Protein AF-A0A450T1C6-F1 (afdb_monomer_lite)

pLDDT: mean 85.83, std 16.99, range [38.97, 98.25]

Secondary structure (DSSP, 8-state):
--------------------S-HHHHGGGSPTT-BS-----PPPTTT---S-TT-TT--SSHHHHHHHHHHHHHHHHHHBPPTT----

Radius of gyration: 19.85 Å; chains: 1; bounding box: 26×38×66 Å

Organism: NCBI:txid2126340

InterPro domains:
  IPR002941 DNA methylase N-4/N-6 [PF01555] (35-84)
  IPR017985 DNA methylase, N-4 cytosine-specific, conserved site [PS00093] (39-44)
  IPR029063 S-adenosyl-L-methionine-dependent methyltransferase superfamily [G3DSA:3.40.50.150] (16-85)
  IPR029063 S-adenosyl-L-methionine-dependent methyltransferase superfamily [SSF53335] (13-84)

Foldseek 3Di:
DDDPDDDDPDPPDPDDDDDDDDLLVGLVVAAFQADADDDDDADDAPPDDPVDPPHQNPDPDPVVSVVVVVSSVVSVNRRHHDPPPPPD

Structure (mmCIF, N/CA/C/O backbone):
data_AF-A0A450T1C6-F1
#
_entry.id   AF-A0A450T1C6-F1
#
loop_
_atom_site.group_PDB
_atom_site.id
_atom_site.type_symbol
_atom_site.label_atom_id
_atom_site.label_alt_id
_atom_site.label_comp_id
_atom_site.label_asym_id
_atom_site.label_entity_id
_atom_site.label_seq_id
_atom_site.pdbx_PDB_ins_code
_atom_site.Cartn_x
_atom_site.Cartn_y
_atom_site.Cartn_z
_atom_site.occupancy
_atom_site.B_iso_or_equiv
_atom_site.auth_seq_id
_atom_site.auth_comp_id
_atom_site.auth_asym_id
_atom_site.auth_atom_id
_atom_site.pdbx_PDB_model_num
ATOM 1 N N . MET A 1 1 ? -10.142 -31.498 49.262 1.00 46.19 1 MET A N 1
ATOM 2 C CA . MET A 1 1 ? -9.968 -30.158 48.662 1.00 46.19 1 MET A CA 1
ATOM 3 C C . MET A 1 1 ? -8.997 -30.260 47.484 1.00 46.19 1 MET A C 1
ATOM 5 O O . MET A 1 1 ? -7.804 -30.377 47.714 1.00 46.19 1 MET A O 1
ATOM 9 N N . LYS A 1 2 ? -9.499 -30.301 46.242 1.00 38.97 2 LYS A N 1
ATOM 10 C CA . LYS A 1 2 ? -8.724 -30.127 44.997 1.00 38.97 2 LYS A CA 1
ATOM 11 C C . LYS A 1 2 ? -9.631 -29.345 44.043 1.00 38.97 2 LYS A C 1
ATOM 13 O O . LYS A 1 2 ? -10.643 -29.879 43.608 1.00 38.97 2 LYS A O 1
ATOM 18 N N . ARG A 1 3 ? -9.356 -28.053 43.843 1.00 44.31 3 ARG A N 1
ATOM 19 C CA . ARG A 1 3 ? -10.086 -27.227 42.872 1.00 44.31 3 ARG A CA 1
ATOM 20 C C . ARG A 1 3 ? -9.462 -27.503 41.513 1.00 44.31 3 ARG A C 1
ATOM 22 O O . ARG A 1 3 ? -8.342 -27.076 41.260 1.00 44.31 3 ARG A O 1
ATOM 29 N N . THR A 1 4 ? -10.163 -28.264 40.689 1.00 46.12 4 THR A N 1
ATOM 30 C CA . THR A 1 4 ? -9.815 -28.450 39.283 1.00 46.12 4 THR A CA 1
ATOM 31 C C . THR A 1 4 ? -10.293 -27.210 38.537 1.00 46.12 4 THR A C 1
ATOM 33 O O . THR A 1 4 ? -11.472 -27.087 38.228 1.00 46.12 4 THR A O 1
ATOM 36 N N . THR A 1 5 ? -9.405 -26.246 38.317 1.00 51.41 5 THR A N 1
ATOM 37 C CA . THR A 1 5 ? -9.650 -25.132 37.394 1.00 51.41 5 THR A CA 1
ATOM 38 C C . THR A 1 5 ? -9.510 -25.650 35.969 1.00 51.41 5 THR A C 1
ATOM 40 O O . THR A 1 5 ? -8.400 -25.877 35.494 1.00 51.41 5 THR A O 1
ATOM 43 N N . SER A 1 6 ? -10.638 -25.871 35.300 1.00 54.09 6 SER A N 1
ATOM 44 C CA . SER A 1 6 ? -10.702 -26.023 33.849 1.00 54.09 6 SER A CA 1
ATOM 45 C C . SER A 1 6 ? -10.401 -24.671 33.202 1.00 54.09 6 SER A C 1
ATOM 47 O O . SER A 1 6 ? -11.147 -23.715 33.404 1.00 54.09 6 SER A O 1
ATOM 49 N N . PHE A 1 7 ? -9.303 -24.580 32.453 1.00 59.53 7 PHE A N 1
ATOM 50 C CA . PHE A 1 7 ? -9.058 -23.459 31.549 1.00 59.53 7 PHE A CA 1
ATOM 51 C C . PHE A 1 7 ? -9.763 -23.756 30.226 1.00 59.53 7 PHE A C 1
ATOM 53 O O . PHE A 1 7 ? -9.414 -24.714 29.538 1.00 59.53 7 PHE A O 1
ATOM 60 N N . SER A 1 8 ? -10.771 -22.956 29.895 1.00 57.66 8 SER A N 1
ATOM 61 C CA . SER A 1 8 ? -11.445 -23.001 28.601 1.00 57.66 8 SER A CA 1
ATOM 62 C C . SER A 1 8 ? -10.577 -22.268 27.577 1.00 57.66 8 SER A C 1
ATOM 64 O O . SER A 1 8 ? -10.533 -21.041 27.560 1.00 57.66 8 SER A O 1
ATOM 66 N N . THR A 1 9 ? -9.848 -23.002 26.740 1.00 60.38 9 THR A N 1
ATOM 67 C CA . THR A 1 9 ? -9.180 -22.457 25.551 1.00 60.38 9 THR A CA 1
ATOM 68 C C . THR A 1 9 ? -10.198 -22.306 24.423 1.00 60.38 9 THR A C 1
ATOM 70 O O . THR A 1 9 ? -10.240 -23.109 23.498 1.00 60.38 9 THR A O 1
ATOM 73 N N . GLU A 1 10 ? -11.021 -21.264 24.483 1.00 61.00 10 GLU A N 1
ATOM 74 C CA . GLU A 1 10 ? -11.737 -20.777 23.303 1.00 61.00 10 GLU A CA 1
ATOM 75 C C . GLU A 1 10 ? -11.109 -19.453 22.876 1.00 61.00 10 GLU A C 1
ATOM 77 O O . GLU A 1 10 ? -11.392 -18.389 23.421 1.00 61.00 10 GLU A O 1
ATOM 82 N N . SER A 1 11 ? -10.203 -19.522 21.899 1.00 64.06 11 SER A N 1
ATOM 83 C CA . SER A 1 11 ? -9.849 -18.339 21.121 1.00 64.06 11 SER A CA 1
ATOM 84 C C . SER A 1 11 ? -10.985 -18.117 20.128 1.00 64.06 11 SER A C 1
ATOM 86 O O . SER A 1 11 ? -11.018 -18.706 19.051 1.00 64.06 11 SER A O 1
ATOM 88 N N . SER A 1 12 ? -11.975 -17.321 20.526 1.00 68.38 12 SER A N 1
ATOM 89 C CA . SER A 1 12 ? -13.007 -16.848 19.612 1.00 68.38 12 SER A CA 1
ATOM 90 C C . SER A 1 12 ? -12.343 -15.916 18.598 1.00 68.38 12 SER A C 1
ATOM 92 O O . SER A 1 12 ? -11.990 -14.783 18.942 1.00 68.38 12 SER A O 1
ATOM 94 N N . ILE A 1 13 ? -12.143 -16.377 17.360 1.00 67.75 13 ILE A N 1
ATOM 95 C CA . ILE A 1 13 ? -11.810 -15.473 16.257 1.00 67.75 13 ILE A CA 1
ATOM 96 C C . ILE A 1 13 ? -12.961 -14.469 16.152 1.00 67.75 13 ILE A C 1
ATOM 98 O O . ILE A 1 13 ? -14.108 -14.844 15.905 1.00 67.75 13 ILE A O 1
ATOM 102 N N . ARG A 1 14 ? -12.657 -13.195 16.425 1.00 74.12 14 ARG A N 1
ATOM 103 C CA . ARG A 1 14 ? -13.579 -12.079 16.189 1.00 74.12 14 ARG A CA 1
ATOM 104 C C . ARG A 1 14 ? -13.876 -11.995 14.684 1.00 74.12 14 ARG A C 1
ATOM 106 O O . ARG A 1 14 ? -13.089 -12.475 13.875 1.00 74.12 14 ARG A O 1
ATOM 113 N N . GLU A 1 15 ? -15.022 -11.423 14.333 1.00 88.56 15 GLU A N 1
ATOM 114 C CA . GLU A 1 15 ? -15.540 -11.277 12.964 1.00 88.56 15 GLU A CA 1
ATOM 115 C C . GLU A 1 15 ? -14.453 -11.001 11.901 1.00 88.56 15 GLU A C 1
ATOM 117 O O . GLU A 1 15 ? -13.638 -10.091 12.053 1.00 88.56 15 GLU A O 1
ATOM 122 N N . VAL A 1 16 ? -14.456 -11.779 10.808 1.00 92.75 16 VAL A N 1
ATOM 123 C CA . VAL A 1 16 ? -13.536 -11.618 9.668 1.00 92.75 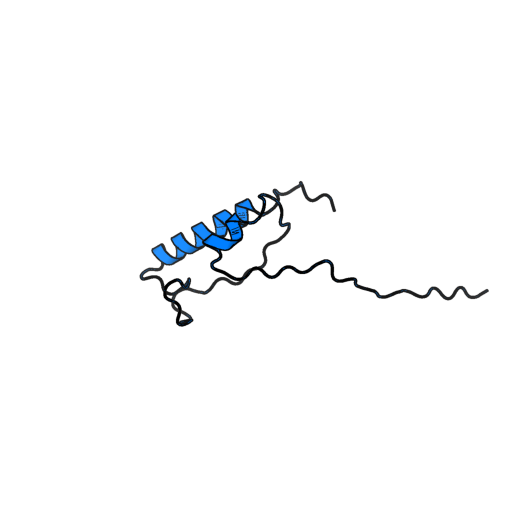16 VAL A CA 1
ATOM 124 C C . VAL A 1 16 ? -14.302 -11.068 8.471 1.00 92.75 16 VAL A C 1
ATOM 126 O O . VAL A 1 16 ? -15.288 -11.660 8.034 1.00 92.75 16 VAL A O 1
ATOM 129 N N . ARG A 1 17 ? -13.809 -9.969 7.893 1.00 93.88 17 ARG A N 1
ATOM 130 C CA . ARG A 1 17 ? -14.338 -9.380 6.656 1.00 93.88 17 ARG A CA 1
ATOM 131 C C . ARG A 1 17 ? -13.298 -9.466 5.543 1.00 93.88 17 ARG A C 1
ATOM 133 O O . ARG A 1 17 ? -12.158 -9.056 5.733 1.00 93.88 17 ARG A O 1
ATOM 140 N N . ILE A 1 18 ? -13.706 -9.969 4.378 1.00 95.75 18 ILE A N 1
ATOM 141 C CA . ILE A 1 18 ? -12.883 -10.010 3.162 1.00 95.75 18 ILE A CA 1
ATOM 142 C C . ILE A 1 18 ? -13.460 -8.997 2.177 1.00 95.75 18 ILE A C 1
ATOM 144 O O . ILE A 1 18 ? -14.612 -9.116 1.767 1.00 95.75 18 ILE A O 1
ATOM 148 N N . LEU A 1 19 ? -12.658 -8.002 1.809 1.00 96.12 19 LEU A N 1
ATOM 149 C CA . LEU A 1 19 ? -12.999 -7.016 0.788 1.00 96.12 19 LEU A CA 1
ATOM 150 C C . LEU A 1 19 ? -12.105 -7.269 -0.427 1.00 96.12 19 LEU A C 1
ATOM 152 O O . LEU A 1 19 ? -10.882 -7.253 -0.308 1.00 96.12 19 LEU A O 1
ATOM 156 N N . THR A 1 20 ? -12.704 -7.544 -1.584 1.00 95.62 20 THR A N 1
ATOM 157 C CA . THR A 1 20 ? -11.978 -7.874 -2.818 1.00 95.62 20 THR A CA 1
ATOM 158 C C . THR A 1 20 ? -12.113 -6.738 -3.821 1.00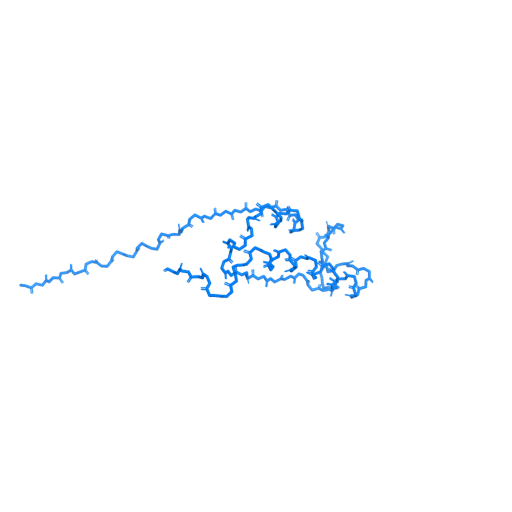 95.62 20 THR A C 1
ATOM 160 O O . THR A 1 20 ? -13.227 -6.348 -4.155 1.00 95.62 20 THR A O 1
ATOM 163 N N . GLY A 1 21 ? -10.988 -6.228 -4.322 1.00 93.44 21 GLY A N 1
ATOM 164 C CA . GLY A 1 21 ? -10.965 -5.166 -5.325 1.00 93.44 21 GLY A CA 1
ATOM 165 C C . GLY A 1 21 ? -9.624 -4.439 -5.373 1.00 93.44 21 GLY A C 1
ATOM 166 O O . GLY A 1 21 ? -8.680 -4.815 -4.675 1.00 93.44 21 GLY A O 1
ATOM 167 N N . ASN A 1 22 ? -9.547 -3.396 -6.200 1.00 93.38 22 ASN A N 1
ATOM 168 C CA . ASN A 1 22 ? -8.402 -2.492 -6.228 1.00 93.38 22 ASN A CA 1
ATOM 169 C C . ASN A 1 22 ? -8.321 -1.728 -4.894 1.00 93.38 22 ASN A C 1
ATOM 171 O O . ASN A 1 22 ? -9.320 -1.178 -4.432 1.00 93.38 22 ASN A O 1
ATOM 175 N N . CYS A 1 23 ? -7.140 -1.657 -4.276 1.00 94.25 23 CYS A N 1
ATOM 176 C CA . CYS A 1 23 ? -6.945 -0.944 -3.011 1.00 94.25 23 CYS A CA 1
ATOM 177 C C . CYS A 1 23 ? -7.407 0.521 -3.075 1.00 94.25 23 CYS A C 1
ATOM 179 O O . CYS A 1 23 ? -7.970 1.013 -2.101 1.00 94.25 23 CYS A O 1
ATOM 181 N N . LEU A 1 24 ? -7.217 1.194 -4.217 1.00 94.69 24 LEU A N 1
ATOM 182 C CA . LEU A 1 24 ? -7.645 2.583 -4.423 1.00 94.69 24 LEU A CA 1
ATOM 183 C C . LEU A 1 24 ? -9.169 2.747 -4.528 1.00 94.69 24 LEU A C 1
ATOM 185 O O . LEU A 1 24 ? -9.665 3.861 -4.417 1.00 94.69 24 LEU A O 1
ATOM 189 N N . GLU A 1 25 ? -9.913 1.657 -4.710 1.00 96.19 25 GLU A N 1
ATOM 190 C CA . GLU A 1 25 ? -11.380 1.649 -4.729 1.00 96.19 25 GLU A CA 1
ATOM 191 C C . GLU A 1 25 ? -11.9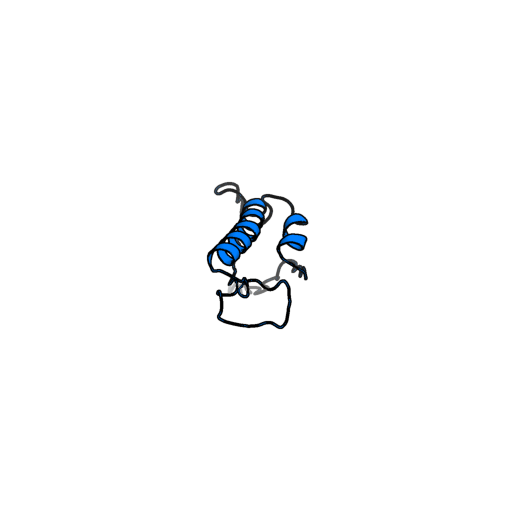56 1.156 -3.397 1.00 96.19 25 GLU A C 1
ATOM 193 O O . GLU A 1 25 ? -12.974 1.658 -2.931 1.00 96.19 25 GLU A O 1
ATOM 198 N N . VAL A 1 26 ? -11.289 0.187 -2.761 1.00 97.38 26 VAL A N 1
ATOM 199 C CA . VAL A 1 26 ? -11.769 -0.470 -1.539 1.00 97.38 26 VAL A CA 1
ATOM 200 C C . VAL A 1 26 ? -11.434 0.323 -0.278 1.00 97.38 26 VAL A C 1
ATOM 202 O O . VAL A 1 26 ? -12.296 0.466 0.586 1.00 97.38 26 VAL A O 1
ATOM 205 N N . LEU A 1 27 ? -10.205 0.838 -0.141 1.00 97.38 27 LEU A N 1
ATOM 206 C CA . LEU A 1 27 ? -9.803 1.578 1.061 1.00 97.38 27 LEU A CA 1
ATOM 207 C C . LEU A 1 27 ? -10.691 2.808 1.325 1.00 97.38 27 LEU A C 1
ATOM 209 O O . LEU A 1 27 ? -11.049 3.002 2.486 1.00 97.38 27 LEU A O 1
ATOM 213 N N . PRO A 1 28 ? -11.126 3.596 0.316 1.00 97.94 28 PRO A N 1
ATOM 214 C CA . PRO A 1 28 ? -12.073 4.697 0.518 1.00 97.94 28 PRO A CA 1
ATOM 215 C C . PRO A 1 28 ? -13.420 4.304 1.143 1.00 97.94 28 PRO A C 1
ATOM 217 O O . PRO A 1 28 ? -14.078 5.158 1.727 1.00 97.94 28 PRO A O 1
ATOM 220 N N . LEU A 1 29 ? -13.832 3.032 1.055 1.00 97.38 29 LEU A N 1
ATOM 221 C CA . LEU A 1 29 ? -15.079 2.534 1.656 1.00 97.38 29 LEU A CA 1
ATOM 222 C C . LEU A 1 29 ? -14.969 2.309 3.170 1.00 97.38 29 LEU A C 1
ATOM 224 O O . LEU A 1 29 ? -15.975 2.051 3.829 1.00 97.38 29 LEU A O 1
ATOM 228 N N . LEU A 1 30 ? -13.752 2.336 3.715 1.00 97.0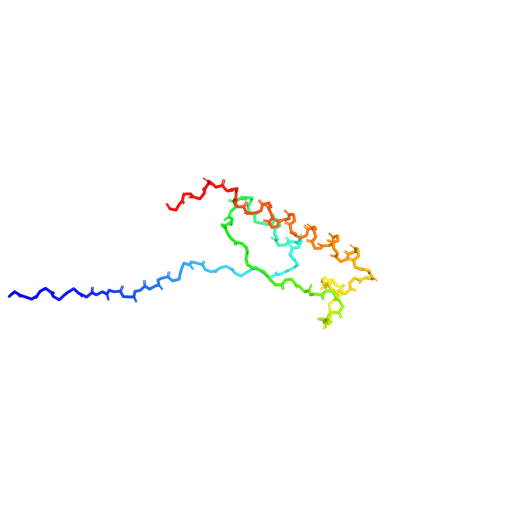0 30 LEU A N 1
ATOM 229 C CA . LEU A 1 30 ? -13.508 2.199 5.143 1.00 97.00 30 LEU A CA 1
ATOM 230 C C . LEU A 1 30 ? -13.566 3.563 5.828 1.00 97.00 30 LEU A C 1
ATOM 232 O O . LEU A 1 30 ? -13.012 4.555 5.335 1.00 97.00 30 LEU A O 1
ATOM 236 N N . GLU A 1 31 ? -14.167 3.583 7.013 1.00 96.88 31 GLU A N 1
ATOM 237 C CA . GLU A 1 31 ? -14.174 4.763 7.871 1.00 96.88 31 GLU A CA 1
ATOM 238 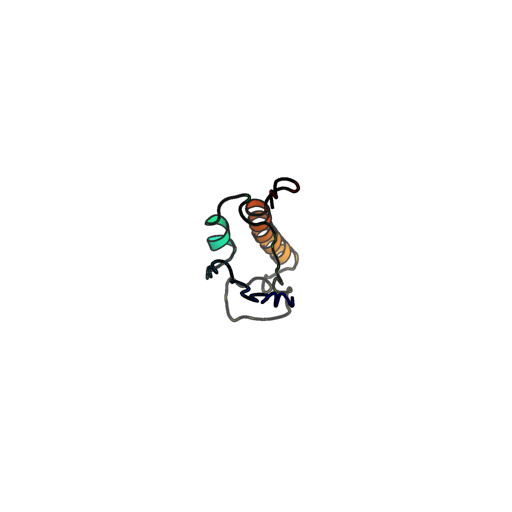C C . GLU A 1 31 ? -12.735 5.190 8.211 1.00 96.88 31 GLU A C 1
ATOM 240 O O . GLU A 1 31 ? -11.858 4.333 8.395 1.00 96.88 31 GLU A O 1
ATOM 245 N N . PRO A 1 32 ? -12.450 6.502 8.268 1.00 96.69 32 PRO A N 1
ATOM 246 C CA . PRO A 1 32 ? -11.154 6.983 8.729 1.00 96.69 32 PRO A CA 1
ATOM 247 C C . PRO A 1 32 ? -10.889 6.511 10.164 1.00 96.69 32 PRO A C 1
ATOM 249 O O . PRO A 1 32 ? -11.822 6.328 10.942 1.00 96.69 32 PRO A O 1
ATOM 252 N N . GLU A 1 33 ? -9.614 6.329 10.510 1.00 96.06 33 GLU A N 1
ATOM 253 C CA . GLU A 1 33 ? -9.184 6.008 11.881 1.00 96.06 33 GLU A CA 1
ATOM 254 C C . GLU A 1 33 ? -9.875 4.761 12.485 1.00 96.06 33 GLU A C 1
ATOM 256 O O . GLU A 1 33 ? -10.086 4.673 13.692 1.00 96.06 33 GLU A O 1
ATOM 261 N N . SER A 1 34 ? -10.227 3.777 11.649 1.00 94.81 34 SER A N 1
ATOM 262 C CA . SER A 1 34 ? -10.959 2.560 12.034 1.00 94.81 34 SER A CA 1
ATOM 263 C C . SER A 1 34 ? -10.082 1.312 12.196 1.00 94.81 34 SER A C 1
ATOM 265 O O . SER A 1 34 ? -10.542 0.304 12.737 1.00 94.81 34 SER A O 1
ATOM 267 N N . ILE A 1 35 ? -8.820 1.361 11.754 1.00 94.19 35 ILE A N 1
ATOM 268 C CA . ILE A 1 35 ? -7.887 0.227 11.741 1.00 94.19 35 ILE A CA 1
ATOM 269 C C . ILE A 1 35 ? -6.692 0.506 12.656 1.00 94.19 35 ILE A C 1
ATOM 271 O O . ILE A 1 35 ? -6.043 1.541 12.554 1.00 94.19 35 ILE A O 1
ATOM 275 N N . GLN A 1 36 ? -6.339 -0.446 13.520 1.00 93.75 36 GLN A N 1
ATOM 276 C CA . GLN A 1 36 ? -5.234 -0.272 14.474 1.00 93.75 36 GLN A CA 1
ATOM 277 C C . GLN A 1 36 ? -3.863 -0.615 13.879 1.00 93.75 36 GLN A C 1
ATOM 279 O O . GLN A 1 36 ? -2.845 -0.094 14.322 1.00 93.75 36 GLN A O 1
ATOM 284 N N . CYS A 1 37 ? -3.813 -1.520 12.900 1.00 93.44 37 CYS A N 1
ATOM 285 C CA . CYS A 1 37 ? -2.567 -1.987 12.301 1.00 93.44 37 CYS A CA 1
ATOM 286 C C . CYS A 1 37 ? -2.786 -2.377 10.839 1.00 93.44 37 CYS A C 1
ATOM 288 O O . CYS A 1 37 ? -3.769 -3.037 10.506 1.00 93.44 37 CYS A O 1
ATOM 290 N N . CYS A 1 38 ? -1.842 -2.003 9.978 1.00 95.31 38 CYS A N 1
ATOM 291 C CA . CYS A 1 38 ? -1.773 -2.468 8.601 1.00 95.31 38 CYS A CA 1
ATOM 292 C C . CYS A 1 38 ? -0.534 -3.350 8.446 1.00 95.31 38 CYS A C 1
ATOM 294 O O . CYS A 1 38 ? 0.588 -2.904 8.679 1.00 95.31 38 CYS A O 1
ATOM 296 N N . VAL A 1 39 ? -0.744 -4.596 8.028 1.00 96.38 39 VAL A N 1
ATOM 297 C CA . VAL A 1 39 ? 0.326 -5.515 7.641 1.00 96.38 39 VAL A CA 1
ATOM 298 C C . VAL A 1 39 ? 0.185 -5.752 6.147 1.00 96.38 39 VAL A C 1
ATOM 300 O O . VAL A 1 39 ? -0.866 -6.189 5.684 1.00 96.38 39 VAL A O 1
ATOM 303 N N . THR A 1 40 ? 1.225 -5.429 5.383 1.00 94.81 40 THR A N 1
ATOM 304 C CA . THR A 1 40 ? 1.183 -5.494 3.920 1.00 94.81 40 THR A CA 1
ATOM 305 C C . THR A 1 40 ? 2.531 -5.902 3.336 1.00 94.81 40 THR A C 1
ATOM 307 O O . THR A 1 40 ? 3.582 -5.683 3.938 1.00 94.81 40 THR A O 1
ATOM 310 N N . SER A 1 41 ? 2.489 -6.493 2.145 1.00 93.94 41 SER A N 1
ATOM 311 C CA . SER A 1 41 ? 3.641 -6.861 1.323 1.00 93.94 41 SER A CA 1
ATOM 312 C C . SER A 1 41 ? 3.370 -6.399 -0.115 1.00 93.94 41 SER A C 1
ATOM 314 O O . SER A 1 41 ? 2.984 -7.221 -0.953 1.00 93.94 41 SER A O 1
ATOM 316 N N . PRO A 1 42 ? 3.456 -5.084 -0.399 1.00 92.88 42 PRO A N 1
ATOM 317 C CA . PRO A 1 42 ? 3.122 -4.569 -1.720 1.00 92.88 42 PRO A CA 1
ATOM 318 C C . PRO A 1 42 ? 4.021 -5.203 -2.799 1.00 92.88 42 PRO A C 1
ATOM 320 O O . PRO A 1 42 ? 5.165 -5.561 -2.496 1.00 92.88 42 PRO A O 1
ATOM 323 N N . PRO A 1 43 ? 3.537 -5.355 -4.046 1.00 92.94 43 PRO A N 1
ATOM 324 C CA . PRO A 1 43 ? 4.349 -5.866 -5.147 1.00 92.94 43 PRO A CA 1
ATOM 325 C C . PRO A 1 43 ? 5.624 -5.043 -5.338 1.00 92.94 43 PRO A C 1
ATOM 327 O O . PRO A 1 43 ? 5.566 -3.819 -5.323 1.00 92.94 43 PRO A O 1
ATOM 330 N N . TYR A 1 44 ? 6.762 -5.702 -5.552 1.00 94.00 44 TYR A N 1
ATOM 331 C CA . TYR A 1 44 ? 8.007 -5.014 -5.892 1.00 94.00 44 TYR A CA 1
ATOM 332 C C . TYR A 1 44 ? 8.049 -4.662 -7.381 1.00 94.00 44 TYR A C 1
ATOM 334 O O . TYR A 1 44 ? 7.657 -5.475 -8.222 1.00 94.00 44 TYR A O 1
ATOM 342 N N . TRP A 1 45 ? 8.573 -3.476 -7.697 1.00 95.75 45 TRP A N 1
ATOM 343 C CA . TRP A 1 45 ? 8.704 -2.994 -9.072 1.00 95.75 45 TRP A CA 1
ATOM 344 C C . TRP A 1 45 ? 9.555 -3.931 -9.938 1.00 95.75 45 TRP A C 1
ATOM 346 O O . TRP A 1 45 ? 10.653 -4.331 -9.546 1.00 95.75 45 TRP A O 1
ATOM 356 N N . GLY A 1 46 ? 9.024 -4.301 -11.104 1.00 93.06 46 GLY A N 1
ATOM 357 C CA . GLY A 1 46 ? 9.684 -5.130 -12.112 1.00 93.06 46 GLY A CA 1
ATOM 358 C C . GLY A 1 46 ? 9.883 -6.602 -11.735 1.00 93.06 46 GLY A C 1
ATOM 359 O O . GLY A 1 46 ? 10.545 -7.323 -12.479 1.00 93.06 46 GLY A O 1
ATOM 360 N N . LEU A 1 47 ? 9.357 -7.073 -10.595 1.00 93.25 47 LEU A N 1
ATOM 361 C CA . LEU A 1 47 ? 9.658 -8.426 -10.114 1.00 93.25 47 LEU A CA 1
ATOM 362 C C . LEU A 1 47 ? 8.689 -9.501 -10.626 1.00 93.25 47 LEU A C 1
ATOM 364 O O . LEU A 1 47 ? 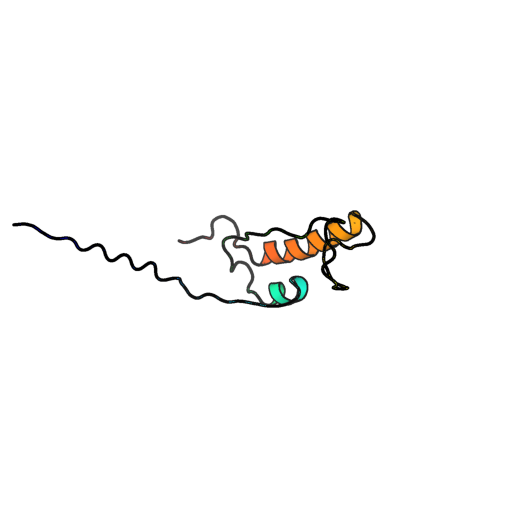9.102 -10.639 -10.851 1.00 93.25 47 LEU A O 1
ATOM 368 N N . ARG A 1 48 ? 7.394 -9.187 -10.734 1.00 92.12 48 ARG A N 1
ATOM 369 C CA . ARG A 1 48 ? 6.340 -10.148 -11.099 1.00 92.12 48 ARG A CA 1
ATOM 370 C C . ARG A 1 48 ? 5.320 -9.497 -12.023 1.00 92.12 48 ARG A C 1
ATOM 372 O O . ARG A 1 48 ? 4.983 -8.338 -11.820 1.00 92.12 48 ARG A O 1
ATOM 379 N N . ASP A 1 49 ? 4.812 -10.285 -12.966 1.00 89.88 49 ASP A N 1
ATOM 380 C CA . ASP A 1 49 ? 3.648 -9.953 -13.785 1.00 89.88 49 ASP A CA 1
ATOM 381 C C . ASP A 1 49 ? 2.456 -10.810 -13.334 1.00 89.88 49 ASP A C 1
ATOM 383 O O . ASP A 1 49 ? 2.531 -12.041 -13.302 1.00 89.88 49 ASP A O 1
ATOM 387 N N . TYR A 1 50 ? 1.378 -10.146 -12.930 1.00 88.00 50 TYR A N 1
ATOM 388 C CA . TYR A 1 50 ? 0.128 -10.739 -12.465 1.00 88.00 50 TYR A CA 1
ATOM 389 C C . TYR A 1 50 ? -0.966 -10.780 -13.543 1.00 88.00 50 TYR A C 1
ATOM 391 O O . TYR A 1 50 ? -2.116 -11.072 -13.207 1.00 88.00 50 TYR A O 1
ATOM 399 N N . ASP A 1 51 ? -0.645 -10.485 -14.808 1.00 90.25 51 ASP A N 1
ATOM 400 C CA . ASP A 1 51 ? -1.591 -10.478 -15.936 1.00 90.25 51 ASP A CA 1
ATOM 401 C C . ASP A 1 51 ? -2.818 -9.584 -15.654 1.00 90.25 51 ASP A C 1
ATOM 403 O O . ASP A 1 51 ? -3.995 -9.954 -15.771 1.00 90.25 51 ASP A O 1
ATOM 407 N N . ARG A 1 52 ? -2.528 -8.383 -15.143 1.00 86.25 52 ARG A N 1
ATOM 408 C CA . ARG A 1 52 ? -3.511 -7.346 -14.816 1.00 86.25 52 ARG A CA 1
ATOM 409 C C . ARG A 1 52 ? -2.969 -5.993 -15.248 1.00 86.25 52 ARG A C 1
ATOM 411 O O . ARG A 1 52 ? -1.916 -5.572 -14.783 1.00 86.25 52 ARG A O 1
ATOM 418 N N . ALA A 1 53 ? -3.724 -5.288 -16.088 1.00 84.06 53 ALA A N 1
ATOM 419 C CA . ALA A 1 53 ? -3.319 -3.981 -16.607 1.00 84.06 53 ALA A CA 1
ATOM 420 C C . ALA A 1 53 ? -3.084 -2.939 -15.497 1.00 84.06 53 ALA A C 1
ATOM 422 O O . ALA A 1 53 ? -2.184 -2.120 -15.603 1.00 84.06 53 ALA A O 1
ATOM 423 N N . SER A 1 54 ? -3.867 -2.990 -14.416 1.00 83.38 54 SER A N 1
ATOM 424 C CA . SER A 1 54 ? -3.772 -2.065 -13.281 1.00 83.38 54 SER A CA 1
ATOM 425 C C . SER A 1 54 ? -2.957 -2.623 -12.106 1.00 83.38 54 SER A C 1
ATOM 427 O O . SER A 1 54 ? -3.214 -2.257 -10.958 1.00 83.38 54 SER A O 1
ATOM 429 N N . GLN A 1 55 ? -2.054 -3.580 -12.348 1.00 89.94 55 GLN A N 1
ATOM 430 C CA . GLN A 1 55 ? -1.201 -4.112 -11.286 1.00 89.94 55 GLN A CA 1
ATOM 431 C C . GLN A 1 55 ? -0.168 -3.075 -10.846 1.00 89.94 55 GLN A C 1
ATOM 433 O O . GLN A 1 55 ? 0.430 -2.381 -11.665 1.00 89.94 55 GLN A O 1
ATOM 438 N N . VAL A 1 56 ? 0.079 -3.024 -9.544 1.00 92.94 56 VAL A N 1
ATOM 439 C CA . VAL A 1 56 ? 1.219 -2.295 -8.991 1.00 92.94 56 VAL A CA 1
ATOM 440 C C . VAL A 1 56 ? 2.485 -3.111 -9.234 1.00 92.94 56 VAL A C 1
ATOM 442 O O . VAL A 1 56 ? 2.474 -4.332 -9.073 1.00 92.94 56 VAL A O 1
ATOM 445 N N . GLY A 1 57 ? 3.576 -2.439 -9.580 1.00 94.00 57 GLY A N 1
ATOM 446 C CA . GLY A 1 57 ? 4.883 -3.040 -9.831 1.00 94.00 57 GLY A CA 1
ATOM 447 C C . GLY A 1 57 ? 5.201 -3.269 -11.311 1.00 94.00 57 GLY A C 1
ATOM 448 O O . GLY A 1 57 ? 6.311 -3.705 -11.608 1.00 94.00 57 GLY A O 1
ATOM 449 N N . ALA A 1 58 ? 4.274 -2.961 -12.223 1.00 94.38 58 ALA A N 1
ATOM 450 C CA . ALA A 1 58 ? 4.467 -3.034 -13.677 1.00 94.38 58 ALA A CA 1
ATOM 451 C C . ALA A 1 58 ? 4.446 -1.651 -14.358 1.00 94.38 58 ALA A C 1
ATOM 453 O O . ALA A 1 58 ? 4.306 -1.559 -15.576 1.00 94.38 58 ALA A O 1
ATOM 454 N N . GLU A 1 59 ? 4.550 -0.571 -13.583 1.00 95.12 59 GLU A N 1
ATOM 455 C CA . GLU A 1 59 ? 4.612 0.792 -14.098 1.00 95.12 59 GLU A CA 1
ATOM 456 C C . GLU A 1 59 ? 5.848 1.020 -14.980 1.00 95.12 59 GLU A C 1
ATOM 458 O O . GLU A 1 59 ? 6.911 0.437 -14.749 1.00 95.12 59 GLU A O 1
ATOM 463 N N . GLU A 1 60 ? 5.721 1.937 -15.945 1.00 94.56 60 GLU A N 1
ATOM 464 C CA . GLU A 1 60 ? 6.765 2.259 -16.930 1.00 94.56 60 GLU A CA 1
ATOM 465 C C . GLU A 1 60 ? 8.076 2.751 -16.301 1.00 94.56 60 GLU A C 1
ATOM 467 O O . GLU A 1 60 ? 9.147 2.582 -16.887 1.00 94.56 60 GLU A O 1
ATOM 472 N N . SER A 1 61 ? 8.006 3.352 -15.109 1.00 96.75 61 SER A N 1
ATOM 473 C CA . SER A 1 61 ? 9.173 3.864 -14.398 1.00 96.75 61 SER A CA 1
ATOM 474 C C . SER A 1 61 ? 9.077 3.647 -12.880 1.00 96.75 61 SER A C 1
ATOM 476 O O . SER A 1 61 ? 7.970 3.554 -12.331 1.00 96.75 61 SER A O 1
ATOM 478 N N . PRO A 1 62 ? 10.225 3.602 -12.172 1.00 96.69 62 PRO A N 1
ATOM 479 C CA . PRO A 1 62 ? 10.253 3.546 -10.712 1.00 96.69 62 PRO A CA 1
ATOM 480 C C . PRO A 1 62 ? 9.504 4.706 -10.051 1.00 96.69 62 PRO A C 1
ATOM 482 O O . PRO A 1 62 ? 8.881 4.523 -9.009 1.00 96.69 62 PRO A O 1
ATOM 485 N N . GLU A 1 63 ? 9.558 5.898 -10.644 1.00 98.06 63 GLU A N 1
ATOM 486 C CA . GLU A 1 63 ? 8.889 7.096 -10.140 1.00 98.06 63 GLU A CA 1
ATOM 487 C C . GLU A 1 63 ? 7.372 6.912 -10.157 1.00 98.06 63 GLU A C 1
ATOM 489 O O . GLU A 1 63 ? 6.726 7.120 -9.130 1.00 98.06 63 GLU A O 1
ATOM 494 N N . GLN A 1 64 ? 6.815 6.426 -11.272 1.00 97.00 64 GLN A N 1
ATOM 495 C CA . GLN A 1 64 ? 5.380 6.169 -11.378 1.00 97.00 64 GLN A CA 1
ATOM 496 C C . GLN A 1 64 ? 4.924 5.074 -10.404 1.00 97.00 64 GLN A C 1
ATOM 498 O O . GLN A 1 64 ? 3.863 5.191 -9.787 1.00 97.00 64 GLN A O 1
ATOM 503 N N . TYR A 1 65 ? 5.746 4.037 -10.213 1.00 96.56 65 TYR A N 1
ATOM 504 C CA . TYR A 1 65 ? 5.513 3.015 -9.193 1.00 96.56 65 TYR A CA 1
ATOM 505 C C . TYR A 1 65 ? 5.465 3.619 -7.784 1.00 96.56 65 TYR A C 1
ATOM 507 O O . TYR A 1 65 ? 4.530 3.347 -7.030 1.00 96.56 65 TYR A O 1
ATOM 515 N N . VAL A 1 66 ? 6.428 4.476 -7.427 1.00 97.50 66 VAL A N 1
ATOM 516 C CA . VAL A 1 66 ? 6.454 5.149 -6.119 1.00 97.50 66 VAL A CA 1
ATOM 517 C C . VAL A 1 66 ? 5.242 6.065 -5.943 1.00 97.50 66 VAL A C 1
ATOM 519 O O . VAL A 1 66 ? 4.635 6.056 -4.873 1.00 97.50 66 VAL A O 1
ATOM 522 N N . GLU A 1 67 ? 4.845 6.819 -6.967 1.00 97.31 67 GLU A N 1
ATOM 523 C CA . GLU A 1 67 ? 3.652 7.675 -6.930 1.00 97.31 67 GLU A CA 1
ATOM 524 C C . GLU A 1 67 ? 2.367 6.877 -6.674 1.00 97.31 67 GLU A C 1
ATOM 526 O O . GLU A 1 67 ? 1.548 7.255 -5.823 1.00 97.31 67 GLU A O 1
ATOM 531 N N . ASN A 1 68 ? 2.211 5.739 -7.354 1.00 96.06 68 ASN A N 1
ATOM 532 C CA . ASN A 1 68 ? 1.085 4.830 -7.149 1.00 96.06 68 ASN A CA 1
ATOM 533 C C . ASN A 1 68 ? 1.100 4.244 -5.734 1.00 96.06 68 ASN A C 1
ATOM 535 O O . ASN A 1 68 ? 0.075 4.242 -5.045 1.00 96.06 68 ASN A O 1
ATOM 539 N N . LEU A 1 69 ? 2.273 3.810 -5.261 1.00 96.62 69 LEU A N 1
ATOM 540 C CA . LEU A 1 69 ? 2.440 3.276 -3.913 1.00 96.62 69 LEU A CA 1
ATOM 541 C C . LEU A 1 69 ? 2.065 4.318 -2.855 1.00 96.62 69 LEU A C 1
ATOM 543 O O . LEU A 1 69 ? 1.284 4.032 -1.951 1.00 96.62 69 LEU A O 1
ATOM 547 N N . VAL A 1 70 ? 2.571 5.546 -2.986 1.00 97.75 70 VAL A N 1
ATOM 548 C CA . VAL A 1 70 ? 2.256 6.661 -2.083 1.00 97.75 70 VAL A CA 1
ATOM 549 C C . VAL A 1 70 ? 0.758 6.949 -2.074 1.00 97.75 70 VAL A C 1
ATOM 551 O O . VAL A 1 70 ? 0.196 7.191 -1.007 1.00 97.75 70 VAL A O 1
ATOM 554 N N . SER A 1 71 ? 0.094 6.890 -3.228 1.00 97.50 71 SER A N 1
ATOM 555 C CA . SER A 1 71 ? -1.356 7.086 -3.323 1.00 97.50 71 SER A CA 1
ATOM 556 C C . SER A 1 71 ? -2.128 6.027 -2.528 1.00 97.50 71 SER A C 1
ATOM 558 O O . SER A 1 71 ? -3.015 6.377 -1.752 1.00 97.50 71 SER A O 1
ATOM 560 N N . ILE A 1 72 ? -1.724 4.756 -2.611 1.00 97.12 72 ILE A N 1
ATOM 561 C CA . ILE A 1 72 ? -2.302 3.671 -1.798 1.00 97.12 72 ILE A CA 1
ATOM 562 C C . ILE A 1 72 ? -2.017 3.891 -0.306 1.00 97.12 72 ILE A C 1
ATOM 564 O O . ILE A 1 72 ? -2.917 3.800 0.528 1.00 97.12 72 ILE A O 1
ATOM 568 N N . PHE A 1 73 ? -0.772 4.210 0.057 1.00 97.44 73 PHE A N 1
ATOM 569 C CA . PHE A 1 73 ? -0.386 4.387 1.459 1.00 97.44 73 PHE A CA 1
ATOM 570 C C . PHE A 1 73 ? -0.996 5.637 2.109 1.00 97.44 73 PHE A C 1
ATOM 572 O O . PHE A 1 73 ? -1.154 5.664 3.330 1.00 97.44 73 PHE A O 1
ATOM 579 N N . ARG A 1 74 ? -1.400 6.649 1.332 1.00 98.06 74 ARG A N 1
ATOM 580 C CA . ARG A 1 74 ? -2.211 7.770 1.836 1.00 98.06 74 ARG A CA 1
ATOM 581 C C . ARG A 1 74 ? -3.584 7.303 2.314 1.00 98.06 74 ARG A C 1
ATOM 583 O O . ARG A 1 74 ? -3.998 7.713 3.397 1.00 98.06 74 ARG A O 1
ATOM 590 N N . GLU A 1 75 ? -4.232 6.402 1.579 1.00 98.25 75 GLU A N 1
ATOM 591 C CA . GLU A 1 75 ? -5.499 5.802 2.010 1.00 98.25 75 GLU A CA 1
ATOM 592 C C . GLU A 1 75 ? -5.316 4.879 3.217 1.00 98.25 75 GLU A C 1
ATOM 594 O O . GLU A 1 75 ? -6.098 4.944 4.162 1.00 98.25 75 GLU A O 1
ATOM 599 N N . VAL A 1 76 ? -4.232 4.094 3.259 1.00 97.25 76 VAL A N 1
ATOM 600 C CA . VAL A 1 76 ? -3.877 3.315 4.461 1.00 97.25 76 VAL A CA 1
ATOM 601 C C . VAL A 1 76 ? -3.707 4.238 5.669 1.00 97.25 76 VAL A C 1
ATOM 603 O O . VAL A 1 76 ? -4.282 3.992 6.724 1.00 97.25 76 VAL A O 1
ATOM 606 N N . ARG A 1 77 ? -2.968 5.342 5.523 1.00 96.31 77 ARG A N 1
ATOM 607 C CA . ARG A 1 77 ? -2.784 6.326 6.598 1.00 96.31 77 ARG A CA 1
ATOM 608 C C . ARG A 1 77 ? -4.104 6.953 7.050 1.00 96.31 77 ARG A C 1
ATOM 610 O O . ARG A 1 77 ? -4.236 7.245 8.230 1.00 96.31 77 ARG A O 1
ATOM 617 N N . ARG A 1 78 ? -5.055 7.183 6.140 1.00 97.38 78 ARG A N 1
ATOM 618 C CA . ARG A 1 78 ? -6.378 7.744 6.462 1.00 97.38 78 ARG A CA 1
ATOM 619 C C . ARG A 1 78 ? -7.189 6.811 7.364 1.00 97.38 78 ARG A C 1
ATOM 621 O O . ARG A 1 78 ? -7.866 7.284 8.272 1.00 97.38 78 ARG A O 1
ATOM 628 N N . VAL A 1 79 ? -7.145 5.506 7.103 1.00 97.12 79 VAL A N 1
ATOM 629 C CA . VAL A 1 79 ? -7.924 4.510 7.859 1.00 97.12 79 VAL A CA 1
ATOM 630 C C . VAL A 1 79 ? -7.229 4.053 9.140 1.00 97.12 79 VAL A C 1
ATOM 632 O O . VAL A 1 79 ? -7.890 3.512 10.020 1.00 97.12 79 VAL A O 1
ATOM 635 N N . LEU A 1 80 ? -5.917 4.262 9.268 1.00 96.12 80 LEU A N 1
ATOM 636 C CA . LEU A 1 80 ? -5.186 3.962 10.496 1.00 96.12 80 LEU A CA 1
ATOM 637 C C . LEU A 1 80 ? -5.550 4.948 11.613 1.00 96.12 80 LEU A C 1
ATOM 639 O O . LEU A 1 80 ? -5.564 6.159 11.395 1.00 96.12 80 LEU A O 1
ATOM 643 N N . CYS A 1 81 ? -5.815 4.433 12.816 1.00 95.06 81 CYS A N 1
ATOM 644 C CA . CYS A 1 81 ? -5.985 5.260 14.012 1.00 95.06 81 CYS A CA 1
ATOM 645 C C . CYS A 1 81 ? -4.725 6.109 14.256 1.00 95.06 81 CYS A C 1
ATOM 647 O O . CYS A 1 81 ? -3.600 5.632 14.068 1.00 95.06 81 CYS A O 1
ATOM 649 N N . LYS A 1 82 ? -4.889 7.353 14.724 1.00 88.00 82 LYS A N 1
ATOM 650 C CA . LYS A 1 82 ? -3.750 8.149 15.204 1.00 88.00 82 LYS A CA 1
ATOM 651 C C . LYS A 1 82 ? -3.158 7.498 16.457 1.00 88.00 82 LYS A C 1
ATOM 653 O O . LYS A 1 82 ? -3.883 6.934 17.280 1.00 88.00 82 LYS A O 1
ATOM 658 N N . GLU A 1 83 ? -1.836 7.567 16.610 1.00 69.06 83 GLU A N 1
ATOM 659 C CA . GLU A 1 83 ? -1.175 7.056 17.814 1.00 69.06 83 GLU A CA 1
ATOM 660 C C . GLU A 1 83 ? -1.793 7.684 19.075 1.00 69.06 83 GLU A C 1
ATOM 662 O O . GLU A 1 83 ? -1.919 8.904 19.171 1.00 69.06 83 GLU A O 1
ATOM 667 N N . GLY A 1 84 ? -2.184 6.842 20.038 1.00 58.22 84 GLY A N 1
ATOM 668 C CA . GLY A 1 84 ? -2.738 7.273 21.327 1.00 58.22 84 GLY A CA 1
ATOM 669 C C . GLY A 1 84 ? -4.263 7.194 21.478 1.00 58.22 84 GLY A C 1
ATOM 670 O O . GLY A 1 84 ? -4.739 7.320 22.600 1.00 58.22 84 GLY A O 1
ATOM 671 N N . GLU A 1 85 ? -5.031 6.919 20.417 1.00 58.06 85 GLU A N 1
ATOM 672 C CA . GLU A 1 85 ? -6.498 6.726 20.514 1.00 58.06 85 GLU A CA 1
ATOM 673 C C . GLU A 1 85 ? -6.925 5.252 20.638 1.00 58.06 85 GLU A C 1
ATOM 675 O O . GLU A 1 85 ? -8.110 4.932 20.730 1.00 58.06 85 GLU A O 1
ATOM 680 N N . GLY A 1 86 ? -5.954 4.337 20.696 1.00 49.19 86 GLY A N 1
ATOM 681 C CA . GLY A 1 86 ? -6.179 2.930 21.006 1.00 49.19 86 GLY A CA 1
ATOM 682 C C . GLY A 1 86 ? -6.587 2.752 22.464 1.00 49.19 86 GLY A C 1
ATOM 683 O O . GLY A 1 86 ? -5.764 2.384 23.298 1.00 49.19 86 GLY A O 1
ATOM 684 N N . THR A 1 87 ? -7.857 2.998 22.780 1.00 42.56 87 THR A N 1
ATOM 685 C CA . THR A 1 87 ? -8.453 2.376 23.963 1.00 42.56 87 THR A CA 1
ATOM 686 C C . THR A 1 87 ? -8.556 0.885 23.648 1.00 42.56 87 THR A C 1
ATOM 688 O O . THR A 1 87 ? -9.386 0.483 22.834 1.00 42.56 87 THR A O 1
ATOM 691 N N . LEU A 1 88 ? -7.645 0.087 24.211 1.00 51.22 88 LEU A N 1
ATOM 692 C CA . LEU A 1 88 ? -7.832 -1.361 24.330 1.00 51.22 88 LEU A CA 1
ATOM 693 C C . LEU A 1 88 ? -8.905 -1.664 25.378 1.00 51.22 88 LEU A C 1
ATOM 695 O O . LEU A 1 88 ? -8.926 -0.955 26.411 1.00 51.22 88 LEU A O 1
#

Sequence (88 aa):
MKRTTSFSTESSIREVRILTGNCLEVLPLLEPESIQCCVTSPPYWGLRDYDRASQVGAEESPEQYVENLVSIFREVRRVLCKEGEGTL